Protein AF-A0A2P5K4L5-F1 (afdb_monomer)

Sequence (127 aa):
MIKRGFKGICMSKKHPDEIRKEIKEDHLPLIWLTNENIDIPNCVCTTNLLKIGMTIQSFYNKANNIILFIDDLKYLVDTKSSGIVNGFIEEIKMISIQNNNILLISCDIDLIEKKVINQKDFEIIKP

Structure (mmCIF, N/CA/C/O backbone):
data_AF-A0A2P5K4L5-F1
#
_entry.id   AF-A0A2P5K4L5-F1
#
loop_
_atom_site.group_PDB
_atom_site.id
_atom_site.type_symbol
_atom_site.label_atom_id
_atom_site.label_alt_id
_atom_site.label_comp_id
_atom_site.label_asym_id
_atom_site.label_entity_id
_atom_site.label_seq_id
_atom_site.pdbx_PDB_ins_code
_atom_site.Cartn_x
_atom_site.Cartn_y
_atom_site.Cartn_z
_atom_site.occupancy
_atom_site.B_iso_or_equiv
_atom_site.auth_seq_id
_atom_site.auth_comp_id
_atom_site.auth_asym_id
_atom_site.auth_atom_id
_atom_site.pdbx_PDB_model_num
ATOM 1 N N . MET A 1 1 ? -11.620 -11.323 11.056 1.00 41.41 1 MET A N 1
ATOM 2 C CA . MET A 1 1 ? -12.712 -10.377 11.359 1.00 41.41 1 MET A CA 1
ATOM 3 C C . MET A 1 1 ? -12.101 -9.019 11.649 1.00 41.41 1 MET A C 1
ATOM 5 O O . MET A 1 1 ? -11.421 -8.885 12.664 1.00 41.41 1 MET A O 1
ATOM 9 N N . ILE A 1 2 ? -12.329 -8.021 10.796 1.00 48.28 2 ILE A N 1
ATOM 10 C CA . ILE A 1 2 ? -12.029 -6.621 11.129 1.00 48.28 2 ILE A CA 1
ATOM 11 C C . ILE A 1 2 ? -13.070 -6.185 12.169 1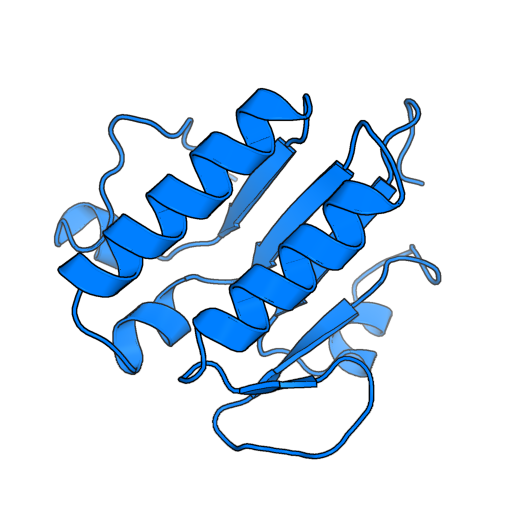.00 48.28 2 ILE A C 1
ATOM 13 O O . ILE A 1 2 ? -14.146 -5.683 11.859 1.00 48.28 2 ILE A O 1
ATOM 17 N N . LYS A 1 3 ? -12.823 -6.552 13.431 1.00 49.62 3 LYS A N 1
ATOM 18 C CA . LYS A 1 3 ? -13.715 -6.254 14.556 1.00 49.62 3 LYS A CA 1
ATOM 19 C C . LYS A 1 3 ? -13.509 -4.806 14.992 1.00 49.62 3 LYS A C 1
ATOM 21 O O . LYS A 1 3 ? -12.374 -4.362 15.111 1.00 49.62 3 LYS A O 1
ATOM 26 N N . ARG A 1 4 ? -14.635 -4.151 15.314 1.00 56.62 4 ARG A N 1
ATOM 27 C CA . ARG A 1 4 ? -14.842 -2.721 15.655 1.00 56.62 4 ARG A CA 1
ATOM 28 C C . ARG A 1 4 ? -15.206 -1.785 14.491 1.00 56.62 4 ARG A C 1
ATOM 30 O O . ARG A 1 4 ? -14.885 -0.608 14.538 1.00 56.62 4 ARG A O 1
ATOM 37 N N . GLY A 1 5 ? -15.929 -2.273 13.481 1.00 69.62 5 GLY A N 1
ATOM 38 C CA . GLY A 1 5 ? -16.577 -1.398 12.488 1.00 69.62 5 GLY A CA 1
ATOM 39 C C . GLY A 1 5 ? -15.639 -0.788 11.446 1.00 69.62 5 GLY A C 1
ATOM 40 O O . GLY A 1 5 ? -16.089 0.038 10.656 1.00 69.62 5 GLY A O 1
ATOM 41 N N . PHE A 1 6 ? -14.373 -1.214 11.423 1.00 81.31 6 PHE A N 1
ATOM 42 C CA . PHE A 1 6 ? -13.439 -0.841 10.371 1.00 81.31 6 PHE A CA 1
ATOM 43 C C . PHE A 1 6 ? -13.581 -1.762 9.152 1.00 81.31 6 PHE A C 1
ATOM 45 O O . PHE A 1 6 ? -13.900 -2.945 9.289 1.00 81.31 6 PHE A O 1
ATOM 52 N N . LYS A 1 7 ? -13.317 -1.237 7.953 1.00 87.25 7 LYS A N 1
ATOM 53 C CA . LYS A 1 7 ? -13.148 -2.031 6.724 1.00 87.25 7 LYS A CA 1
ATOM 54 C C . LYS A 1 7 ? -11.690 -1.982 6.295 1.00 87.25 7 LYS A C 1
ATOM 56 O O . LYS A 1 7 ? -11.073 -0.932 6.338 1.00 87.25 7 LYS A O 1
ATOM 61 N N . GLY A 1 8 ? -11.125 -3.106 5.891 1.00 89.38 8 GLY A N 1
ATOM 62 C CA . GLY A 1 8 ? -9.718 -3.189 5.509 1.00 89.38 8 GLY A CA 1
ATOM 63 C C . GLY A 1 8 ? -9.560 -3.145 4.005 1.00 89.38 8 GLY A C 1
ATOM 64 O O . GLY A 1 8 ? -10.469 -3.539 3.281 1.00 89.38 8 GLY A O 1
ATOM 65 N N . ILE A 1 9 ? -8.392 -2.725 3.551 1.00 91.88 9 ILE A N 1
ATOM 66 C CA . ILE A 1 9 ? -7.889 -2.941 2.201 1.00 91.88 9 ILE A CA 1
ATOM 67 C C . ILE A 1 9 ? -6.384 -3.168 2.288 1.00 91.88 9 ILE A C 1
ATOM 69 O O . ILE A 1 9 ? -5.700 -2.498 3.057 1.00 91.88 9 ILE A O 1
ATOM 73 N N . CYS A 1 10 ? -5.877 -4.112 1.502 1.00 93.44 10 CYS A N 1
ATOM 74 C CA . CYS A 1 10 ? -4.449 -4.372 1.384 1.00 93.44 10 CYS A CA 1
ATOM 75 C C . CYS A 1 10 ? -3.992 -4.108 -0.052 1.00 93.44 10 CYS A C 1
ATOM 77 O O . CYS A 1 10 ? -4.652 -4.529 -1.003 1.00 93.44 10 CYS A O 1
ATOM 79 N N . MET A 1 11 ? -2.865 -3.416 -0.201 1.00 94.06 11 MET A N 1
ATOM 80 C CA . MET A 1 11 ? -2.144 -3.275 -1.460 1.00 94.06 11 MET A CA 1
ATOM 81 C C . MET A 1 11 ? -0.772 -3.927 -1.309 1.00 94.06 11 MET A C 1
ATOM 83 O O . MET A 1 11 ? -0.027 -3.551 -0.409 1.00 94.06 11 MET A O 1
ATOM 87 N N . SER A 1 12 ? -0.441 -4.897 -2.162 1.00 92.75 12 SER A N 1
ATOM 88 C CA . SER A 1 12 ? 0.804 -5.670 -2.050 1.00 92.75 12 SER A CA 1
ATOM 89 C C . SER A 1 12 ? 1.314 -6.120 -3.412 1.00 92.75 12 SER A C 1
ATOM 91 O O . SER A 1 12 ? 0.532 -6.311 -4.344 1.00 92.75 12 SER A O 1
ATOM 93 N N . LYS A 1 13 ? 2.631 -6.329 -3.518 1.00 91.25 13 LYS A N 1
ATOM 94 C CA . LYS A 1 13 ? 3.250 -7.001 -4.668 1.00 91.25 13 LYS A CA 1
ATOM 95 C C . LYS A 1 13 ? 3.014 -8.507 -4.706 1.00 91.25 13 LYS A C 1
ATOM 97 O O . LYS A 1 13 ? 3.106 -9.097 -5.786 1.00 91.25 13 LYS A O 1
ATOM 102 N N . LYS A 1 14 ? 2.725 -9.132 -3.562 1.00 91.75 14 LYS A N 1
ATOM 103 C CA . LYS A 1 14 ? 2.358 -10.550 -3.521 1.00 91.75 14 LYS A CA 1
ATOM 104 C C . LYS A 1 14 ? 1.064 -10.763 -4.299 1.00 91.75 14 LYS A C 1
ATOM 106 O O . LYS A 1 14 ? 0.152 -9.934 -4.241 1.00 91.75 14 LYS A O 1
ATOM 111 N N . HIS A 1 15 ? 0.977 -11.878 -5.018 1.00 91.81 15 HIS A N 1
ATOM 112 C CA . HIS A 1 15 ? -0.240 -12.195 -5.757 1.00 91.81 15 HIS A CA 1
ATOM 113 C C . HIS A 1 15 ? -1.414 -12.375 -4.771 1.00 91.81 15 HIS A C 1
ATOM 115 O O . HIS A 1 15 ? -1.220 -12.982 -3.712 1.00 91.81 15 HIS A O 1
ATOM 121 N N . PRO A 1 16 ? -2.638 -11.904 -5.082 1.00 92.19 16 PRO A N 1
ATOM 122 C CA . PRO A 1 16 ? -3.778 -12.014 -4.171 1.00 92.19 16 PRO A CA 1
ATOM 123 C C . PRO A 1 16 ? -4.030 -13.438 -3.656 1.00 92.19 16 PRO A C 1
ATOM 125 O O . PRO A 1 16 ? -4.324 -13.615 -2.476 1.00 92.19 16 PRO A O 1
ATOM 128 N N . ASP A 1 17 ? -3.844 -14.453 -4.504 1.00 91.38 17 ASP A N 1
ATOM 129 C CA . ASP A 1 17 ? -4.010 -15.862 -4.118 1.00 91.38 17 ASP A CA 1
ATOM 130 C C . ASP A 1 17 ? -2.980 -16.335 -3.086 1.00 91.38 17 ASP A C 1
ATOM 132 O O . ASP A 1 17 ? -3.268 -17.228 -2.293 1.00 91.38 17 ASP A O 1
ATOM 136 N N . GLU A 1 18 ? -1.774 -1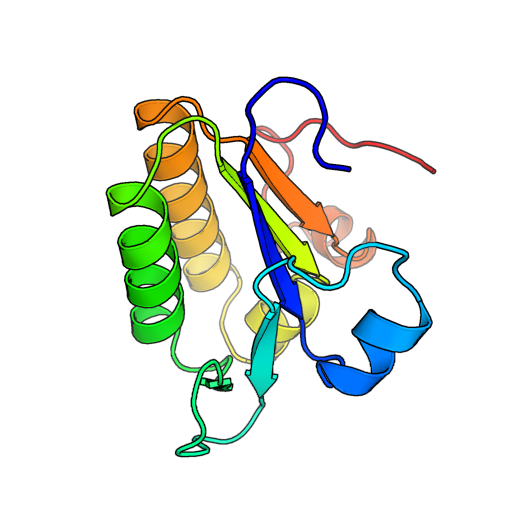5.764 -3.083 1.00 92.31 18 GLU A N 1
ATOM 137 C CA . GLU A 1 18 ? -0.754 -16.075 -2.078 1.00 92.31 18 GLU A CA 1
ATOM 138 C C . GLU A 1 18 ? -1.149 -15.475 -0.732 1.00 92.31 18 GLU A C 1
ATOM 140 O O . GLU A 1 18 ? -1.188 -16.182 0.272 1.00 92.31 18 GLU A O 1
ATOM 145 N N . ILE A 1 19 ? -1.560 -14.205 -0.729 1.00 91.62 19 ILE A N 1
ATOM 146 C CA . ILE A 1 19 ? -2.027 -13.513 0.478 1.00 91.62 19 ILE A CA 1
ATOM 147 C C . ILE A 1 19 ? -3.245 -14.232 1.068 1.00 91.62 19 ILE A C 1
ATOM 149 O O . ILE A 1 19 ? -3.318 -14.432 2.278 1.00 91.62 19 ILE A O 1
ATOM 153 N N . ARG A 1 20 ? -4.188 -14.677 0.228 1.00 90.50 20 ARG A N 1
ATOM 154 C CA . ARG A 1 20 ? -5.380 -15.432 0.655 1.00 90.50 20 ARG A CA 1
ATOM 155 C C . ARG A 1 20 ? -5.052 -16.737 1.374 1.00 90.50 20 ARG A C 1
ATOM 157 O O . ARG A 1 20 ? -5.812 -17.132 2.247 1.00 90.50 20 ARG A O 1
ATOM 164 N N . LYS A 1 21 ? -3.931 -17.389 1.054 1.00 90.38 21 LYS A N 1
ATOM 165 C CA . LYS A 1 21 ? -3.479 -18.587 1.783 1.00 90.38 21 LYS A CA 1
ATOM 166 C C . LYS A 1 21 ? -2.956 -18.247 3.181 1.00 90.38 21 LYS A C 1
ATOM 168 O O . LYS A 1 21 ? -3.012 -19.092 4.069 1.00 90.38 21 LYS A O 1
ATOM 173 N N . GLU A 1 22 ? -2.439 -17.034 3.367 1.00 87.19 22 GLU A N 1
ATOM 174 C CA . GLU A 1 22 ? -1.842 -16.562 4.622 1.00 87.19 22 GLU A CA 1
ATOM 175 C C . GLU A 1 22 ? -2.887 -15.952 5.578 1.00 87.19 22 GLU A C 1
ATOM 177 O O . GLU A 1 22 ? -2.719 -16.003 6.799 1.00 87.19 22 GLU A O 1
ATOM 182 N N . ILE A 1 23 ? -3.985 -15.393 5.054 1.00 84.94 23 ILE A N 1
ATOM 183 C CA . ILE A 1 23 ? -5.000 -14.691 5.855 1.00 84.94 23 ILE A CA 1
ATOM 184 C C . ILE A 1 23 ? -6.283 -15.508 6.040 1.00 84.94 23 ILE A C 1
ATOM 186 O O . ILE A 1 23 ? -6.785 -16.140 5.124 1.00 84.94 23 ILE A O 1
ATOM 190 N N . LYS A 1 24 ? -6.891 -15.418 7.229 1.00 76.88 24 LYS A N 1
ATOM 191 C CA . LYS A 1 24 ? -8.192 -16.049 7.545 1.00 76.88 24 LYS A CA 1
ATOM 192 C C . LYS A 1 24 ? -9.407 -15.188 7.156 1.00 76.88 24 LYS A C 1
ATOM 194 O O . LYS A 1 24 ? -10.480 -15.350 7.732 1.00 76.88 24 LYS A O 1
ATOM 199 N N . GLU A 1 25 ? -9.222 -14.193 6.290 1.00 77.12 25 GLU A N 1
ATOM 200 C CA . GLU A 1 25 ? -10.247 -13.204 5.930 1.00 77.12 25 GLU A CA 1
ATOM 201 C C . GLU A 1 25 ? -10.460 -13.189 4.412 1.00 77.12 25 GLU A C 1
ATOM 203 O O . GLU A 1 25 ? -9.750 -12.508 3.664 1.00 77.12 25 GLU A O 1
ATOM 208 N N . ASP A 1 26 ? -11.477 -13.923 3.967 1.00 74.81 26 ASP A N 1
ATOM 209 C CA . ASP A 1 26 ? -11.765 -14.141 2.544 1.00 74.81 26 ASP A CA 1
ATOM 210 C C . ASP A 1 26 ? -12.270 -12.879 1.829 1.00 74.81 26 ASP A C 1
ATOM 212 O O . ASP A 1 26 ? -12.140 -12.742 0.612 1.00 74.81 26 ASP A O 1
ATOM 216 N N . HIS A 1 27 ? -12.820 -11.921 2.581 1.00 82.00 27 HIS A N 1
ATOM 217 C CA . HIS A 1 27 ? -13.480 -10.738 2.029 1.00 82.00 27 HIS A CA 1
ATOM 218 C C . HIS A 1 27 ? -12.623 -9.473 2.028 1.00 82.00 27 HIS A C 1
ATOM 220 O O . HIS A 1 27 ? -13.103 -8.431 1.585 1.00 82.00 27 HIS A O 1
ATOM 226 N N . LEU A 1 28 ? -11.372 -9.528 2.498 1.00 88.19 28 LEU A N 1
ATOM 227 C CA . LEU A 1 28 ? -10.478 -8.368 2.481 1.00 88.19 28 LEU A CA 1
ATOM 228 C C . LEU A 1 28 ? -10.184 -7.966 1.023 1.00 88.19 28 LEU A C 1
ATOM 230 O O . LEU A 1 28 ? -9.560 -8.759 0.322 1.00 88.19 28 LEU A O 1
ATOM 234 N N . PRO A 1 29 ? -10.574 -6.780 0.530 1.00 90.75 29 PRO A N 1
ATOM 235 C CA . PRO A 1 29 ? -10.156 -6.302 -0.784 1.00 90.75 29 PRO A CA 1
ATOM 236 C C . PRO A 1 29 ? -8.627 -6.290 -0.897 1.00 90.75 29 PRO A C 1
ATOM 238 O O . PRO A 1 29 ? -7.942 -5.718 -0.047 1.00 90.75 29 PRO A O 1
ATOM 241 N N . LEU A 1 30 ? -8.112 -6.937 -1.943 1.00 93.56 30 LEU A N 1
ATOM 242 C CA . LEU A 1 30 ? -6.688 -7.007 -2.260 1.00 93.56 30 LEU A CA 1
ATOM 243 C C . LEU A 1 30 ? -6.453 -6.275 -3.577 1.00 93.56 30 LEU A C 1
ATOM 245 O O . LEU A 1 30 ? -7.101 -6.593 -4.574 1.00 93.56 30 LEU A O 1
ATOM 249 N N . ILE A 1 31 ? -5.539 -5.311 -3.571 1.00 94.06 31 ILE A N 1
ATOM 250 C CA . ILE A 1 31 ? -5.026 -4.668 -4.777 1.00 94.06 31 ILE A CA 1
ATOM 251 C C . ILE A 1 31 ? -3.642 -5.231 -5.050 1.00 94.06 31 ILE A C 1
ATOM 253 O O . ILE A 1 31 ? -2.734 -5.105 -4.226 1.00 94.06 31 ILE A O 1
ATOM 257 N N . TRP A 1 32 ? -3.488 -5.845 -6.215 1.00 94.31 32 TRP A N 1
ATOM 258 C C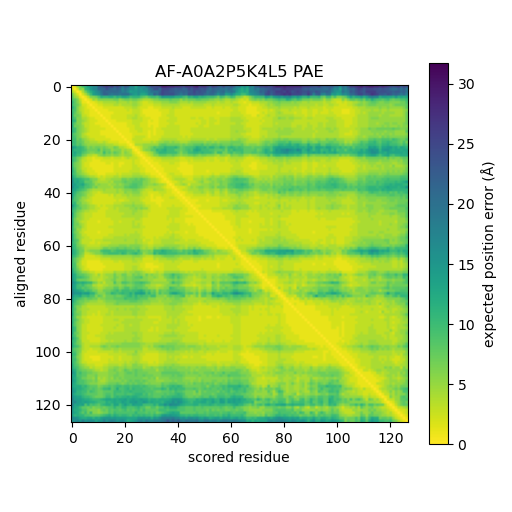A . TRP A 1 32 ? -2.209 -6.369 -6.646 1.00 94.31 32 TRP A CA 1
ATOM 259 C C . TRP A 1 32 ? -1.376 -5.262 -7.280 1.00 94.31 32 TRP A C 1
ATOM 261 O O . TRP A 1 32 ? -1.798 -4.595 -8.227 1.00 94.31 32 TRP A O 1
ATOM 271 N N . LEU A 1 33 ? -0.188 -5.054 -6.733 1.00 92.00 33 LEU A N 1
ATOM 272 C CA . LEU A 1 33 ? 0.767 -4.080 -7.216 1.00 92.00 33 LEU A CA 1
ATOM 273 C C . LEU A 1 33 ? 1.790 -4.764 -8.107 1.00 92.00 33 LEU A C 1
ATOM 275 O O . LEU A 1 33 ? 2.462 -5.709 -7.703 1.00 92.00 33 LEU A O 1
ATOM 279 N N . THR A 1 34 ? 1.926 -4.280 -9.331 1.00 90.81 34 THR A N 1
ATOM 280 C CA . THR A 1 34 ? 2.718 -4.953 -10.362 1.00 90.81 34 THR A CA 1
ATOM 281 C C . THR A 1 34 ? 3.745 -4.006 -10.965 1.00 90.81 34 THR A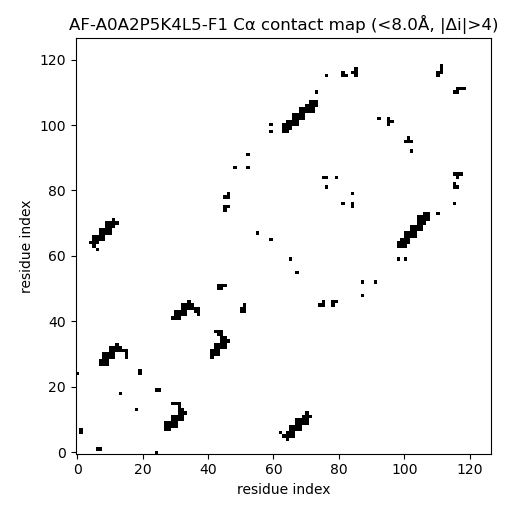 C 1
ATOM 283 O O . THR A 1 34 ? 3.601 -2.787 -10.927 1.00 90.81 34 THR A O 1
ATOM 286 N N . ASN A 1 35 ? 4.822 -4.553 -11.522 1.00 87.81 35 ASN A N 1
ATOM 287 C CA . ASN A 1 35 ? 5.821 -3.731 -12.214 1.00 87.81 35 ASN A CA 1
ATOM 288 C C . ASN A 1 35 ? 5.360 -3.319 -13.620 1.00 87.81 35 ASN A C 1
ATOM 290 O O . ASN A 1 35 ? 5.902 -2.381 -14.196 1.00 87.81 35 ASN A O 1
ATOM 294 N N . GLU A 1 36 ? 4.350 -3.999 -14.156 1.00 86.69 36 GLU A N 1
ATOM 295 C CA . GLU A 1 36 ? 3.856 -3.826 -15.517 1.00 86.69 36 GLU A CA 1
ATOM 296 C C . GLU A 1 36 ? 2.423 -3.305 -15.507 1.00 86.69 36 GLU A C 1
ATOM 298 O O . GLU A 1 36 ? 1.660 -3.527 -14.568 1.00 86.69 36 GLU A O 1
ATOM 303 N N . ASN A 1 37 ? 2.034 -2.595 -16.562 1.00 84.94 37 ASN A N 1
ATOM 304 C CA . ASN A 1 37 ? 0.658 -2.143 -16.691 1.00 84.94 37 ASN A CA 1
ATOM 305 C C . ASN A 1 37 ? -0.196 -3.289 -17.23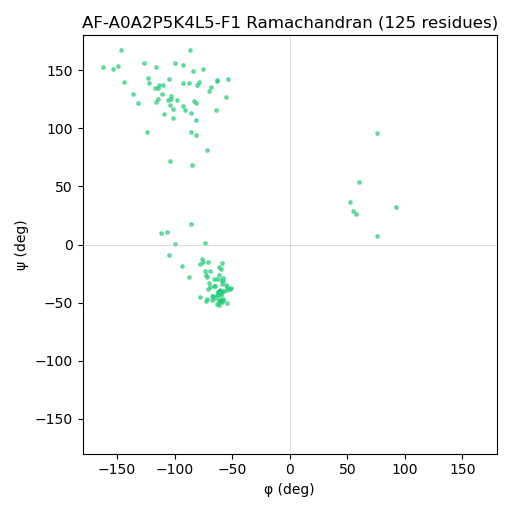8 1.00 84.94 37 ASN A C 1
ATOM 307 O O . ASN A 1 37 ? -0.255 -3.510 -18.444 1.00 84.94 37 ASN A O 1
ATOM 311 N N . ILE A 1 38 ? -0.813 -4.030 -16.325 1.00 88.38 38 ILE A N 1
ATOM 312 C CA . ILE A 1 38 ? -1.645 -5.188 -16.638 1.00 88.38 38 ILE A CA 1
ATOM 313 C C . ILE A 1 38 ? -3.115 -4.785 -16.498 1.00 88.38 38 ILE A C 1
ATOM 315 O O . ILE A 1 38 ? -3.521 -4.253 -15.460 1.00 88.38 38 ILE A O 1
ATOM 319 N N . ASP A 1 39 ? -3.912 -5.053 -17.532 1.00 85.75 39 ASP A N 1
ATOM 320 C CA . ASP A 1 39 ? -5.347 -4.755 -17.554 1.00 85.75 39 ASP A CA 1
ATOM 321 C C . ASP A 1 39 ? -6.159 -5.886 -16.907 1.00 85.75 39 ASP A C 1
ATOM 323 O O . ASP A 1 39 ? -6.851 -6.665 -17.560 1.00 85.75 39 ASP A O 1
ATOM 327 N N . ILE A 1 40 ? -5.994 -6.024 -15.592 1.00 87.94 40 ILE A N 1
ATOM 328 C CA . ILE A 1 40 ? -6.732 -6.971 -14.754 1.00 87.94 40 ILE A CA 1
ATOM 329 C C . ILE A 1 40 ? -7.433 -6.177 -13.640 1.00 87.94 40 ILE A C 1
ATOM 331 O O . ILE A 1 40 ? -6.868 -5.205 -13.121 1.00 87.94 40 ILE A O 1
ATOM 335 N N . PRO A 1 41 ? -8.658 -6.561 -13.234 1.00 85.94 41 PRO A N 1
ATOM 336 C CA . PRO A 1 41 ? -9.332 -5.938 -12.103 1.00 85.94 41 PRO A CA 1
ATOM 337 C C . PRO A 1 41 ? -8.472 -5.952 -10.837 1.00 85.94 41 PRO A C 1
ATOM 339 O O . PRO A 1 41 ? -7.791 -6.931 -10.549 1.00 85.94 41 PRO A O 1
ATOM 342 N N . ASN A 1 42 ? -8.541 -4.876 -10.048 1.00 88.88 42 ASN A N 1
ATOM 343 C CA . ASN A 1 42 ? -7.794 -4.741 -8.793 1.00 88.88 42 ASN A CA 1
ATOM 344 C C . ASN A 1 42 ? -6.265 -4.865 -8.952 1.00 88.88 42 ASN A C 1
ATOM 346 O O . ASN A 1 42 ? -5.577 -5.221 -8.001 1.00 88.88 42 ASN A O 1
ATOM 350 N N . CYS A 1 43 ? -5.730 -4.542 -10.132 1.00 93.69 43 CYS A N 1
ATOM 351 C CA . CYS A 1 43 ? -4.298 -4.482 -10.404 1.00 93.69 43 CYS A CA 1
ATOM 352 C C . CYS A 1 43 ? -3.857 -3.044 -10.720 1.00 93.69 43 CYS A C 1
ATOM 354 O O . CYS A 1 43 ? -4.494 -2.320 -11.500 1.00 93.69 43 CYS A O 1
ATOM 356 N N . VAL A 1 44 ? -2.750 -2.612 -10.114 1.00 92.69 44 VAL A N 1
ATOM 357 C CA . VAL A 1 44 ? -2.174 -1.282 -10.329 1.00 92.69 44 VAL A CA 1
ATOM 358 C C . VAL A 1 44 ? -0.662 -1.378 -10.484 1.00 92.69 44 VAL A C 1
ATOM 360 O O . VAL A 1 44 ? 0.032 -1.948 -9.650 1.00 92.69 44 VAL A O 1
ATOM 363 N N . CYS A 1 45 ? -0.137 -0.760 -11.542 1.00 90.56 45 CYS A N 1
ATOM 364 C CA . CYS A 1 45 ? 1.302 -0.676 -11.740 1.00 90.56 45 CYS A CA 1
ATOM 365 C C . CYS A 1 45 ? 1.938 0.262 -10.701 1.00 90.56 45 CYS A C 1
ATOM 367 O O . CYS A 1 45 ? 1.488 1.397 -10.525 1.00 90.56 45 CYS A O 1
ATOM 369 N N . THR A 1 46 ? 3.024 -0.172 -10.066 1.00 88.00 46 THR A N 1
ATOM 370 C CA . THR A 1 46 ? 3.737 0.568 -9.012 1.00 88.00 46 THR A CA 1
ATOM 371 C C . THR A 1 46 ? 4.309 1.898 -9.483 1.00 88.00 46 THR A C 1
ATOM 373 O O . THR A 1 46 ? 4.450 2.833 -8.700 1.00 88.00 46 THR A O 1
ATOM 376 N N . THR A 1 47 ? 4.598 2.013 -10.779 1.00 88.06 47 THR A N 1
ATOM 377 C CA . THR A 1 47 ? 5.113 3.248 -11.377 1.00 88.06 47 THR A CA 1
ATOM 378 C C . THR A 1 47 ? 4.030 4.318 -11.561 1.00 88.06 47 THR A C 1
ATOM 380 O O . THR A 1 47 ? 4.363 5.482 -11.816 1.00 88.06 47 THR A O 1
ATOM 383 N N . ASN A 1 48 ? 2.750 3.952 -11.417 1.00 89.75 48 ASN A N 1
ATOM 384 C CA . ASN A 1 48 ? 1.595 4.820 -11.613 1.00 89.75 48 ASN A CA 1
ATOM 385 C C . ASN A 1 48 ? 0.985 5.248 -10.268 1.00 89.75 48 ASN A C 1
ATOM 387 O O . ASN A 1 48 ? -0.111 4.825 -9.896 1.00 89.75 48 ASN A O 1
ATOM 391 N N . LEU A 1 49 ? 1.697 6.124 -9.551 1.00 90.00 49 LEU A N 1
ATOM 392 C CA . LEU A 1 49 ? 1.256 6.675 -8.261 1.00 90.00 49 LEU A CA 1
ATOM 393 C C . LEU A 1 49 ? -0.123 7.336 -8.338 1.00 90.00 49 LEU A C 1
ATOM 395 O O . LEU A 1 49 ? -0.913 7.202 -7.409 1.00 90.00 49 LEU A O 1
ATOM 399 N N . LEU A 1 50 ? -0.445 7.983 -9.463 1.00 90.25 50 LEU A N 1
ATOM 400 C CA . LEU A 1 50 ? -1.757 8.590 -9.676 1.00 90.25 50 LEU A CA 1
ATOM 401 C C . LEU A 1 50 ? -2.873 7.540 -9.604 1.00 90.25 50 LEU A C 1
ATOM 403 O O . LEU A 1 50 ? -3.846 7.724 -8.879 1.00 90.25 50 LEU A O 1
ATOM 407 N N . LYS A 1 51 ? -2.718 6.408 -10.305 1.00 91.25 51 LYS A N 1
ATOM 408 C CA . LYS A 1 51 ? -3.695 5.309 -10.269 1.00 91.25 51 LYS A CA 1
ATOM 409 C C . LYS A 1 51 ? -3.775 4.675 -8.879 1.00 91.25 51 LYS A C 1
ATOM 411 O O . LYS A 1 51 ? -4.874 4.322 -8.455 1.00 91.25 51 LYS A O 1
ATOM 416 N N . ILE A 1 52 ? -2.659 4.567 -8.150 1.00 92.00 52 ILE A N 1
ATOM 417 C CA . ILE A 1 52 ? -2.665 4.090 -6.754 1.00 92.00 52 ILE A CA 1
ATOM 418 C C . ILE A 1 52 ? -3.473 5.055 -5.875 1.00 92.00 52 ILE A C 1
ATOM 420 O O . ILE A 1 52 ? -4.404 4.621 -5.199 1.00 92.00 52 ILE A O 1
ATOM 424 N N . GLY A 1 53 ? -3.188 6.358 -5.940 1.00 91.75 53 GLY A N 1
ATOM 425 C CA . GLY A 1 53 ? -3.907 7.391 -5.190 1.00 91.75 53 GLY A CA 1
ATOM 426 C C . GLY A 1 53 ? -5.406 7.414 -5.500 1.00 91.75 53 GLY A C 1
ATOM 427 O O . GLY A 1 53 ? -6.225 7.351 -4.585 1.00 91.75 53 GLY A O 1
ATOM 428 N N . MET A 1 54 ? -5.781 7.386 -6.783 1.00 91.62 54 MET A N 1
ATOM 429 C CA . MET A 1 54 ? -7.184 7.288 -7.214 1.00 91.62 54 MET A CA 1
ATOM 430 C C . MET A 1 54 ? -7.863 6.022 -6.686 1.00 91.62 54 MET A C 1
ATOM 432 O O . MET A 1 54 ? -9.019 6.063 -6.260 1.00 91.62 54 MET A O 1
ATOM 436 N N . THR A 1 55 ? -7.146 4.895 -6.684 1.00 91.88 55 THR A N 1
ATOM 437 C CA . THR A 1 55 ? -7.655 3.633 -6.139 1.00 91.88 55 THR A CA 1
ATOM 438 C C . THR A 1 55 ? -7.946 3.799 -4.651 1.00 91.88 55 THR A C 1
ATOM 440 O O . THR A 1 55 ? -9.083 3.565 -4.246 1.00 91.88 55 THR A O 1
ATOM 443 N N . ILE A 1 56 ? -6.986 4.290 -3.858 1.00 92.06 56 ILE A N 1
ATOM 444 C CA . ILE A 1 56 ? -7.154 4.567 -2.420 1.00 92.06 56 ILE A CA 1
ATOM 445 C C . ILE A 1 56 ? -8.355 5.485 -2.173 1.00 92.06 56 ILE A C 1
ATOM 447 O O . ILE A 1 56 ? -9.241 5.147 -1.387 1.00 92.06 56 ILE A O 1
ATOM 451 N N . GLN A 1 57 ? -8.432 6.607 -2.889 1.00 90.62 57 GLN A N 1
ATOM 452 C CA . GLN A 1 57 ? -9.517 7.574 -2.740 1.00 90.62 57 GLN A CA 1
ATOM 453 C C . GLN A 1 57 ? -10.883 6.950 -3.056 1.00 90.62 57 GLN A C 1
ATOM 455 O O . GLN A 1 57 ? -11.858 7.184 -2.344 1.00 90.62 57 GLN A O 1
ATOM 460 N N . SER A 1 58 ? -10.959 6.087 -4.075 1.00 89.94 58 SER A N 1
ATOM 461 C CA . SER A 1 58 ? -12.193 5.372 -4.411 1.00 89.94 58 SER A CA 1
ATOM 462 C C . SER A 1 58 ? -12.666 4.435 -3.295 1.00 89.94 58 SER A C 1
ATOM 464 O O . SER A 1 58 ? -13.868 4.208 -3.163 1.00 89.94 58 SER A O 1
ATOM 466 N N . PHE A 1 59 ? -11.747 3.890 -2.489 1.00 88.06 59 PHE A N 1
ATOM 467 C CA . PHE A 1 59 ? -12.093 3.095 -1.312 1.00 88.06 59 PHE A CA 1
ATOM 468 C C . PHE A 1 59 ? -12.516 3.987 -0.154 1.00 88.06 59 PHE A C 1
ATOM 470 O O . PHE A 1 59 ? -13.558 3.727 0.446 1.00 88.06 59 PHE A O 1
ATOM 477 N N . TYR A 1 60 ? -11.770 5.061 0.105 1.00 88.44 60 TYR A N 1
ATOM 478 C CA . TYR A 1 60 ? -12.085 6.027 1.156 1.00 88.44 60 TYR A CA 1
ATOM 479 C C . TYR A 1 60 ? -13.456 6.687 0.977 1.00 88.44 60 TYR A C 1
ATOM 481 O O . TYR A 1 60 ? -14.175 6.868 1.950 1.00 88.44 60 TYR A O 1
ATOM 489 N N . ASN A 1 61 ? -13.896 6.917 -0.260 1.00 87.75 61 ASN A N 1
ATOM 490 C CA . ASN A 1 61 ? -15.228 7.465 -0.533 1.00 87.75 61 ASN A CA 1
ATOM 491 C C . ASN A 1 61 ? -16.387 6.483 -0.259 1.00 87.75 61 ASN A C 1
ATOM 493 O O . ASN A 1 61 ? -17.545 6.897 -0.234 1.00 87.75 61 ASN A O 1
ATOM 497 N N . LYS A 1 62 ? -16.120 5.179 -0.099 1.00 84.88 62 LYS A N 1
ATOM 498 C CA . LYS A 1 62 ? -17.166 4.147 0.062 1.00 84.88 62 LYS A CA 1
ATOM 499 C C . LYS A 1 62 ? -17.501 3.839 1.519 1.00 84.88 62 LYS A C 1
ATOM 501 O O . LYS A 1 62 ? -18.527 3.207 1.778 1.00 84.88 62 LYS A O 1
ATOM 506 N N . ALA A 1 63 ? -16.630 4.192 2.460 1.00 77.12 63 ALA A N 1
ATOM 507 C CA . ALA A 1 63 ? -16.846 3.959 3.881 1.00 77.12 63 ALA A CA 1
ATOM 508 C C . ALA A 1 63 ? -15.916 4.827 4.734 1.00 77.12 63 ALA A C 1
ATOM 510 O O . ALA A 1 63 ? -14.794 5.116 4.339 1.00 77.12 63 ALA A O 1
ATOM 511 N N . ASN A 1 64 ? -16.364 5.139 5.945 1.00 78.50 64 ASN A N 1
ATOM 512 C CA . ASN A 1 64 ? -15.497 5.665 6.997 1.00 78.50 64 ASN A CA 1
ATOM 513 C C . ASN A 1 64 ? -14.857 4.505 7.768 1.00 78.50 64 ASN A C 1
ATOM 515 O O . ASN A 1 64 ? -15.325 3.364 7.673 1.00 78.50 64 ASN A O 1
ATOM 519 N N . ASN A 1 65 ? -13.842 4.806 8.581 1.00 87.44 65 ASN A N 1
ATOM 520 C CA . ASN A 1 65 ? -13.121 3.822 9.389 1.00 87.44 65 ASN A CA 1
ATOM 521 C C . ASN A 1 65 ? -12.471 2.745 8.504 1.00 87.44 65 ASN A C 1
ATOM 523 O O . ASN A 1 65 ? -12.701 1.546 8.662 1.00 87.44 65 ASN A O 1
ATOM 527 N N . ILE A 1 66 ? -11.680 3.154 7.518 1.00 90.44 66 ILE A N 1
ATOM 528 C CA . ILE A 1 66 ? -10.925 2.222 6.681 1.00 90.44 66 ILE A CA 1
ATOM 529 C C . ILE A 1 66 ? -9.527 2.018 7.251 1.00 90.44 66 ILE A C 1
ATOM 531 O O . ILE A 1 66 ? -8.886 2.964 7.691 1.00 90.44 66 ILE A O 1
ATOM 535 N N . ILE A 1 67 ? -9.052 0.776 7.228 1.00 92.00 67 ILE A N 1
ATOM 536 C CA . ILE A 1 67 ? -7.651 0.427 7.448 1.00 92.00 67 ILE A CA 1
ATOM 537 C C . ILE A 1 67 ? -7.039 0.161 6.076 1.00 92.00 67 ILE A C 1
ATOM 539 O O . ILE A 1 67 ? -7.365 -0.844 5.442 1.00 92.00 67 ILE A O 1
ATOM 543 N N . LEU A 1 68 ? -6.175 1.058 5.615 1.00 93.25 68 LEU A N 1
ATOM 544 C CA . LEU A 1 68 ? -5.361 0.847 4.425 1.00 93.25 68 LEU A CA 1
ATOM 545 C C . LEU A 1 68 ? -4.022 0.259 4.846 1.00 93.25 68 LEU A C 1
ATOM 547 O O . LEU A 1 68 ? -3.274 0.901 5.574 1.00 93.25 68 LEU A O 1
ATOM 551 N N . PHE A 1 69 ? -3.718 -0.940 4.362 1.00 93.25 69 PHE A N 1
ATOM 552 C CA . PHE A 1 69 ? -2.408 -1.553 4.500 1.00 93.25 69 PHE A CA 1
ATOM 553 C C . PHE A 1 69 ? -1.657 -1.509 3.168 1.00 93.25 69 PHE A C 1
ATOM 555 O O . PHE A 1 69 ? -2.165 -1.989 2.153 1.00 93.25 69 PHE A O 1
ATOM 562 N N . ILE A 1 70 ? -0.456 -0.935 3.182 1.00 91.88 70 ILE A N 1
ATOM 563 C CA . ILE A 1 70 ? 0.486 -0.957 2.063 1.00 91.88 70 ILE A CA 1
ATOM 564 C C . ILE A 1 70 ? 1.652 -1.863 2.454 1.00 91.88 70 ILE A C 1
ATOM 566 O O . ILE A 1 70 ? 2.420 -1.556 3.369 1.00 91.88 70 ILE A O 1
ATOM 570 N N . ASP A 1 71 ? 1.749 -2.994 1.772 1.00 88.12 71 ASP A N 1
ATOM 571 C CA . ASP A 1 71 ? 2.729 -4.033 2.047 1.00 88.12 71 ASP A CA 1
ATOM 572 C C . ASP A 1 71 ? 4.047 -3.742 1.320 1.00 88.12 71 ASP A C 1
ATOM 574 O O . ASP A 1 71 ? 4.186 -4.061 0.142 1.00 88.12 71 ASP A O 1
ATOM 578 N N . ASP A 1 72 ? 4.984 -3.141 2.059 1.00 82.88 72 ASP A N 1
ATOM 579 C CA . ASP A 1 72 ? 6.375 -2.828 1.702 1.00 82.88 72 ASP A CA 1
ATOM 580 C C . ASP A 1 72 ? 6.578 -1.631 0.758 1.00 82.88 72 ASP A C 1
ATOM 582 O O . ASP A 1 72 ? 6.616 -1.765 -0.455 1.00 82.88 72 ASP A O 1
ATOM 586 N N . LEU A 1 73 ? 6.855 -0.439 1.290 1.00 82.38 73 LEU A N 1
ATOM 587 C CA . LEU A 1 73 ? 7.151 0.751 0.469 1.00 82.38 73 LEU A CA 1
ATOM 588 C C . LEU A 1 73 ? 8.343 0.635 -0.482 1.00 82.38 73 LEU A C 1
ATOM 590 O O . LEU A 1 73 ? 8.468 1.472 -1.385 1.00 82.38 73 LEU A O 1
ATOM 594 N N . LYS A 1 74 ? 9.222 -0.354 -0.300 1.00 82.31 74 LYS A N 1
ATOM 595 C CA . LYS A 1 74 ? 10.445 -0.505 -1.089 1.00 82.31 74 LYS A CA 1
ATOM 596 C C . LYS A 1 74 ? 10.188 -0.447 -2.586 1.00 82.31 74 LYS A C 1
ATOM 598 O O . LYS A 1 74 ? 10.933 0.205 -3.305 1.00 82.31 74 LYS A O 1
ATOM 603 N N . TYR A 1 75 ? 9.080 -1.004 -3.068 1.00 77.25 75 TYR A N 1
ATOM 604 C CA . TYR A 1 75 ? 8.801 -0.980 -4.501 1.00 77.25 75 TYR A CA 1
ATOM 605 C C . TYR A 1 75 ? 8.387 0.388 -5.060 1.00 77.25 75 TYR A C 1
ATOM 607 O O . TYR A 1 75 ? 8.568 0.633 -6.257 1.00 77.25 75 TYR A O 1
ATOM 615 N N . LEU A 1 76 ? 7.798 1.270 -4.244 1.00 80.25 76 LEU A N 1
ATOM 616 C CA . LEU A 1 76 ? 7.518 2.641 -4.676 1.00 80.25 76 LEU A CA 1
ATOM 617 C C . LEU A 1 76 ? 8.830 3.414 -4.797 1.00 80.25 76 LEU A C 1
ATOM 619 O O . LEU A 1 76 ? 9.008 4.171 -5.748 1.00 80.25 76 LEU A O 1
ATOM 623 N N . VAL A 1 77 ? 9.762 3.161 -3.876 1.00 80.94 77 VAL A N 1
ATOM 624 C CA . VAL A 1 77 ? 11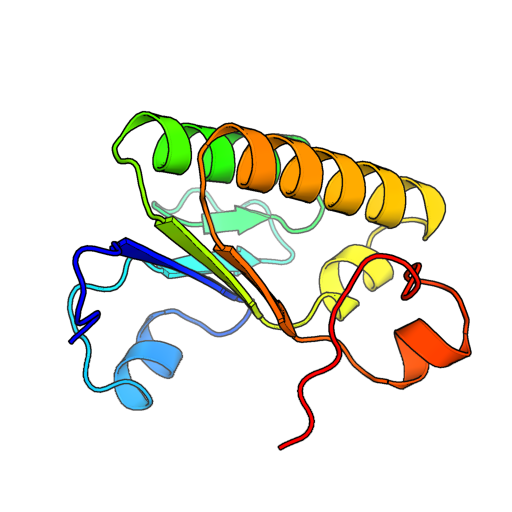.113 3.731 -3.884 1.00 80.94 77 VAL A CA 1
ATOM 625 C C . VAL A 1 77 ? 11.935 3.204 -5.055 1.00 80.94 77 VAL A C 1
ATOM 627 O O . VAL A 1 77 ? 12.509 3.997 -5.785 1.00 80.94 77 VAL A O 1
ATOM 630 N N . ASP A 1 78 ? 11.959 1.896 -5.304 1.00 79.25 78 ASP A N 1
ATOM 631 C CA . ASP A 1 78 ? 12.779 1.307 -6.374 1.00 79.25 78 ASP A CA 1
ATOM 632 C C . ASP A 1 78 ? 12.420 1.846 -7.769 1.00 79.25 78 ASP A C 1
ATOM 634 O O . ASP A 1 78 ? 13.219 1.783 -8.701 1.00 79.25 78 ASP A O 1
ATOM 638 N N . THR A 1 79 ? 11.210 2.389 -7.928 1.00 73.38 79 THR A N 1
ATOM 639 C CA . THR A 1 79 ? 10.713 2.907 -9.206 1.00 73.38 79 THR A CA 1
ATOM 640 C C . THR A 1 79 ? 10.701 4.433 -9.312 1.00 73.38 79 THR A C 1
ATOM 642 O O . THR A 1 79 ? 10.430 4.954 -10.399 1.00 73.38 79 THR A O 1
ATOM 645 N N . LYS A 1 80 ? 10.953 5.174 -8.221 1.00 81.00 80 LYS A N 1
ATOM 646 C CA . LYS A 1 80 ? 10.794 6.640 -8.146 1.00 81.00 80 LYS A CA 1
ATOM 647 C C . LYS A 1 80 ? 11.837 7.282 -7.229 1.00 81.00 80 LYS A C 1
ATOM 649 O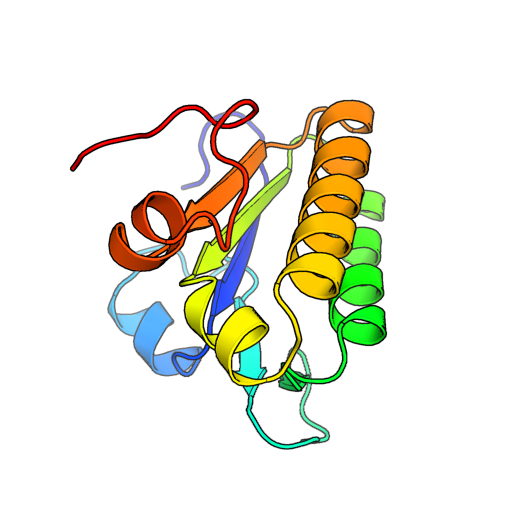 O . LYS A 1 80 ? 12.517 6.628 -6.457 1.00 81.00 80 LYS A O 1
ATOM 654 N N . SER A 1 81 ? 11.962 8.606 -7.278 1.00 84.94 81 SER A N 1
ATOM 655 C CA . SER A 1 81 ? 12.812 9.313 -6.316 1.00 84.94 81 SER A CA 1
ATOM 656 C C . SER A 1 81 ? 12.151 9.396 -4.935 1.00 84.94 81 SER A C 1
ATOM 658 O O . SER A 1 81 ? 10.925 9.473 -4.816 1.00 84.94 81 SER A O 1
ATOM 660 N N . SER A 1 82 ? 12.971 9.455 -3.883 1.00 84.94 82 SER A N 1
ATOM 661 C CA . SER A 1 82 ? 12.518 9.571 -2.488 1.00 84.94 82 SER A CA 1
ATOM 662 C C . SER A 1 82 ? 11.577 10.757 -2.252 1.00 84.94 82 SER A C 1
ATOM 664 O O . SER A 1 82 ? 10.590 10.629 -1.536 1.00 84.94 82 SER A O 1
ATOM 666 N N . GLY A 1 83 ? 11.835 11.907 -2.883 1.00 87.06 83 GLY A N 1
ATOM 667 C CA . GLY A 1 83 ? 10.983 13.095 -2.762 1.00 87.06 83 GLY A CA 1
ATOM 668 C C . GLY A 1 83 ? 9.561 12.873 -3.286 1.00 87.06 83 GLY A C 1
ATOM 669 O O . GLY A 1 83 ? 8.601 13.285 -2.640 1.00 87.06 83 GLY A O 1
ATOM 670 N N . ILE A 1 84 ? 9.420 12.169 -4.415 1.00 88.88 84 ILE A N 1
ATOM 671 C CA . ILE A 1 84 ? 8.111 11.841 -4.997 1.00 88.88 84 ILE A CA 1
ATOM 672 C C . ILE A 1 84 ? 7.357 10.870 -4.083 1.00 88.88 84 ILE A C 1
ATOM 674 O O . ILE A 1 84 ? 6.175 11.069 -3.815 1.00 88.88 84 ILE A O 1
ATOM 678 N N . VAL A 1 85 ? 8.045 9.841 -3.578 1.00 88.00 85 VAL A N 1
ATOM 679 C CA . VAL A 1 85 ? 7.447 8.847 -2.676 1.00 88.00 85 VAL A CA 1
ATOM 680 C C . VAL A 1 85 ? 6.996 9.491 -1.364 1.00 88.00 85 VAL A C 1
ATOM 682 O O . VAL A 1 85 ? 5.877 9.241 -0.929 1.00 88.00 85 VAL A O 1
ATOM 685 N N . ASN A 1 86 ? 7.808 10.370 -0.770 1.00 88.62 86 ASN A N 1
ATOM 686 C CA . ASN A 1 86 ? 7.418 11.103 0.436 1.00 88.62 86 ASN A CA 1
ATOM 687 C C . ASN A 1 86 ? 6.195 11.985 0.190 1.00 88.62 86 ASN A C 1
ATOM 689 O O . ASN A 1 86 ? 5.248 11.909 0.961 1.00 88.62 86 ASN A O 1
ATOM 693 N N . GLY A 1 87 ? 6.172 12.769 -0.893 1.00 90.44 87 GLY A N 1
ATOM 694 C CA . GLY A 1 87 ? 5.008 13.598 -1.221 1.00 90.44 87 GLY A CA 1
ATOM 695 C C . GLY A 1 87 ? 3.723 12.775 -1.362 1.00 90.44 87 GLY A C 1
ATOM 696 O O . GLY A 1 87 ? 2.679 13.160 -0.847 1.00 90.44 87 GLY A O 1
ATOM 697 N N . PHE A 1 88 ? 3.823 11.599 -1.984 1.00 90.94 88 PHE A N 1
ATOM 698 C CA . PHE A 1 88 ? 2.707 10.668 -2.121 1.00 90.94 88 PHE A CA 1
ATOM 699 C C . PHE A 1 88 ? 2.240 10.081 -0.778 1.00 90.94 88 PHE A C 1
ATOM 701 O O . PHE A 1 88 ? 1.042 10.023 -0.505 1.00 90.94 88 PHE A O 1
ATOM 708 N N . ILE A 1 89 ? 3.172 9.664 0.083 1.00 90.25 89 ILE A N 1
ATOM 709 C CA . ILE A 1 89 ? 2.858 9.159 1.427 1.00 90.25 89 ILE A CA 1
ATOM 710 C C . ILE A 1 89 ? 2.197 10.255 2.273 1.00 90.25 89 ILE A C 1
ATOM 712 O O . ILE A 1 89 ? 1.201 9.988 2.943 1.00 90.25 89 ILE A O 1
ATOM 716 N N . GLU A 1 90 ? 2.715 11.483 2.212 1.00 90.38 90 GLU A N 1
ATOM 717 C CA . GLU A 1 90 ? 2.145 12.648 2.893 1.00 90.38 90 GLU A CA 1
ATOM 718 C C . GLU A 1 90 ? 0.709 12.923 2.437 1.00 90.38 90 GLU A C 1
ATOM 720 O O . GLU A 1 90 ? -0.175 13.131 3.268 1.00 90.38 90 GLU A O 1
ATOM 725 N N . GLU A 1 91 ? 0.446 12.848 1.133 1.00 91.56 91 GLU A N 1
ATOM 726 C CA . GLU A 1 91 ? -0.899 13.007 0.581 1.00 91.56 91 GLU A CA 1
ATOM 727 C C . GLU A 1 91 ? -1.861 11.927 1.106 1.00 91.56 91 GLU A C 1
ATOM 729 O O . GLU A 1 91 ? -2.927 12.252 1.637 1.00 91.56 91 GLU A O 1
ATOM 734 N N . ILE A 1 92 ? -1.476 10.645 1.057 1.00 91.69 92 ILE A N 1
ATOM 735 C CA . ILE A 1 92 ? -2.315 9.552 1.582 1.00 91.69 92 ILE A CA 1
ATOM 736 C C . ILE A 1 92 ? -2.544 9.711 3.087 1.00 91.69 92 ILE A C 1
ATOM 738 O O . ILE A 1 92 ? -3.660 9.481 3.567 1.00 91.69 92 ILE A O 1
ATOM 742 N N . LYS A 1 93 ? -1.513 10.102 3.843 1.00 90.81 93 LYS A N 1
ATOM 743 C CA . LYS A 1 93 ? -1.601 10.345 5.287 1.00 90.81 93 LYS A CA 1
ATOM 744 C C . LYS A 1 93 ? -2.631 11.430 5.586 1.00 90.81 93 LYS A C 1
ATOM 746 O O . LYS A 1 93 ? -3.530 11.200 6.392 1.00 90.81 93 LYS A O 1
ATOM 751 N N . MET A 1 94 ? -2.553 12.566 4.894 1.00 91.00 94 MET A N 1
ATOM 752 C CA . MET A 1 94 ? -3.498 13.673 5.058 1.00 91.00 94 MET A CA 1
ATOM 753 C C . MET A 1 94 ? -4.941 13.237 4.793 1.00 91.00 94 MET A C 1
ATOM 755 O O . MET A 1 94 ? -5.820 13.498 5.615 1.00 91.00 94 MET A O 1
ATOM 759 N N . ILE A 1 95 ? -5.183 12.509 3.700 1.00 90.06 95 ILE A N 1
ATOM 760 C CA . ILE A 1 95 ? -6.526 12.010 3.369 1.00 90.06 95 ILE A CA 1
ATOM 761 C C . ILE A 1 95 ? -6.992 10.974 4.406 1.00 90.06 95 ILE A C 1
ATOM 763 O O . ILE A 1 95 ? -8.171 10.933 4.761 1.00 90.06 95 ILE A O 1
ATOM 767 N N . SER A 1 96 ? -6.086 10.144 4.926 1.00 90.56 96 SER A N 1
ATOM 768 C CA . SER A 1 96 ? -6.424 9.155 5.956 1.00 90.56 96 SER A CA 1
ATOM 769 C C . SER A 1 96 ? -6.870 9.835 7.253 1.00 90.56 96 SER A C 1
ATOM 771 O O . SER A 1 96 ? -7.926 9.496 7.781 1.00 90.56 96 SER A O 1
ATOM 773 N N . ILE A 1 97 ? -6.133 10.858 7.702 1.00 89.06 97 ILE A N 1
ATOM 774 C CA . ILE A 1 97 ? -6.473 11.661 8.887 1.00 89.06 97 ILE A CA 1
ATOM 775 C C . ILE A 1 97 ? -7.831 12.347 8.712 1.00 89.06 97 ILE A C 1
ATOM 777 O O . ILE A 1 97 ? -8.677 12.259 9.597 1.00 89.06 97 ILE A O 1
ATOM 781 N N . GLN A 1 98 ? -8.066 12.990 7.564 1.00 87.81 98 GLN A N 1
ATOM 782 C CA . GLN A 1 98 ? -9.314 13.714 7.287 1.00 87.81 98 GLN A CA 1
ATOM 783 C C . GLN A 1 98 ? -10.569 12.833 7.384 1.00 87.81 98 GLN A C 1
ATOM 785 O O . GLN A 1 98 ? -11.641 13.336 7.710 1.00 87.81 98 GLN A O 1
ATOM 790 N N . ASN A 1 99 ? -10.441 11.533 7.108 1.00 84.62 99 ASN A N 1
ATOM 791 C CA . ASN A 1 99 ? -11.562 10.591 7.069 1.00 84.62 99 ASN A CA 1
ATOM 792 C C . ASN A 1 99 ? -11.601 9.631 8.273 1.00 84.62 99 ASN A C 1
ATOM 794 O O . ASN A 1 99 ? -12.363 8.663 8.255 1.00 84.62 99 ASN A O 1
ATOM 798 N N . ASN A 1 100 ? -10.792 9.874 9.315 1.00 87.00 100 ASN A N 1
ATOM 799 C CA . ASN A 1 100 ? -10.608 8.968 10.459 1.00 87.00 100 ASN A CA 1
ATOM 800 C C . ASN A 1 100 ? -10.248 7.528 10.030 1.00 87.00 100 ASN A C 1
ATOM 802 O O . ASN A 1 100 ? -10.678 6.541 10.634 1.00 87.00 100 ASN A O 1
ATOM 806 N N . ASN A 1 101 ? -9.461 7.411 8.963 1.00 90.81 101 ASN A N 1
ATOM 807 C CA . ASN A 1 101 ? -8.929 6.152 8.466 1.00 90.81 101 ASN A CA 1
ATOM 808 C C . ASN A 1 101 ? -7.550 5.891 9.080 1.00 90.81 101 ASN A C 1
ATOM 810 O O . ASN A 1 101 ? -6.819 6.811 9.447 1.00 90.81 101 ASN A O 1
ATOM 814 N N . ILE A 1 102 ? -7.180 4.619 9.162 1.00 91.19 102 ILE A N 1
ATOM 815 C CA . ILE A 1 102 ? -5.881 4.170 9.652 1.00 91.19 102 ILE A CA 1
ATOM 816 C C . ILE A 1 102 ? -5.030 3.783 8.445 1.00 91.19 102 ILE A C 1
ATOM 818 O O . ILE A 1 102 ? -5.427 2.940 7.640 1.00 91.19 102 ILE A O 1
ATOM 822 N N . LEU A 1 103 ? -3.848 4.382 8.344 1.00 92.19 103 LEU A N 1
ATOM 823 C CA . LEU A 1 103 ? -2.832 4.035 7.360 1.00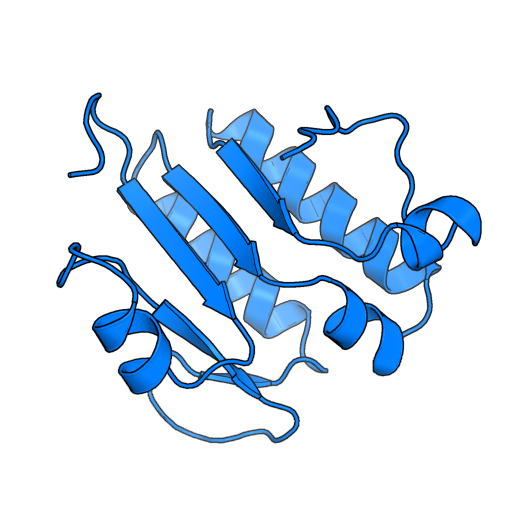 92.19 103 LEU A CA 1
ATOM 824 C C . LEU A 1 103 ? -1.763 3.175 8.034 1.00 92.19 103 LEU A C 1
ATOM 826 O O . LEU A 1 103 ? -1.080 3.632 8.946 1.00 92.19 103 LEU A O 1
ATOM 830 N N . LEU A 1 104 ? -1.624 1.935 7.577 1.00 91.88 104 LEU A N 1
ATOM 831 C CA . LEU A 1 104 ? -0.566 1.017 7.972 1.00 91.88 104 LEU A CA 1
ATOM 832 C C . LEU A 1 104 ? 0.359 0.813 6.785 1.00 91.88 104 LEU A C 1
ATOM 834 O O . LEU A 1 104 ? -0.085 0.492 5.682 1.00 91.88 104 LEU A O 1
ATOM 838 N N . ILE A 1 105 ? 1.651 0.981 7.016 1.00 89.94 105 ILE A N 1
ATOM 839 C CA . ILE A 1 105 ? 2.644 0.810 5.972 1.00 89.94 105 ILE A CA 1
ATOM 840 C C . ILE A 1 105 ? 3.762 -0.071 6.504 1.00 89.94 105 ILE A C 1
ATOM 842 O O . ILE A 1 105 ? 4.398 0.257 7.503 1.00 89.94 105 ILE A O 1
ATOM 846 N N . SER A 1 106 ? 3.993 -1.188 5.823 1.00 88.44 106 SER A N 1
ATOM 847 C CA .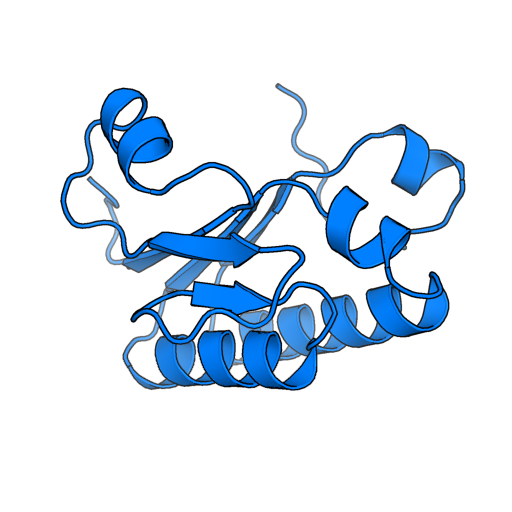 SER A 1 106 ? 5.202 -1.978 6.022 1.00 88.44 106 SER A CA 1
ATOM 848 C C . SER A 1 106 ? 6.344 -1.329 5.240 1.00 88.44 106 SER A C 1
ATOM 850 O O . SER A 1 106 ? 6.153 -0.870 4.111 1.00 88.44 106 SER A O 1
ATOM 852 N N . CYS A 1 107 ? 7.527 -1.243 5.838 1.00 85.69 107 CYS A N 1
ATOM 853 C CA . CYS A 1 107 ? 8.727 -0.779 5.155 1.00 85.69 107 CYS A CA 1
ATOM 854 C C . CYS A 1 107 ? 9.982 -1.372 5.797 1.00 85.69 107 CYS A C 1
ATOM 856 O O . CYS A 1 107 ? 10.006 -1.663 6.994 1.00 85.69 107 CYS A O 1
ATOM 858 N N . ASP A 1 108 ? 11.020 -1.541 4.983 1.00 85.00 108 ASP A N 1
ATOM 859 C CA . ASP A 1 108 ? 12.341 -1.950 5.448 1.00 85.00 108 ASP A CA 1
ATOM 860 C C . ASP A 1 108 ? 12.991 -0.826 6.279 1.00 85.00 108 ASP A C 1
ATOM 862 O O . ASP A 1 108 ? 12.962 0.346 5.881 1.00 85.00 108 ASP A O 1
ATOM 866 N N . ILE A 1 109 ? 13.599 -1.179 7.416 1.00 80.81 109 ILE A N 1
ATOM 867 C CA . ILE A 1 109 ? 14.262 -0.228 8.323 1.00 80.81 109 ILE A CA 1
ATOM 868 C C . ILE A 1 109 ? 15.370 0.546 7.603 1.00 80.81 109 ILE A C 1
ATOM 870 O O . ILE A 1 109 ? 15.557 1.739 7.844 1.00 80.81 109 ILE A O 1
ATOM 874 N N . ASP A 1 110 ? 16.012 -0.093 6.626 1.00 84.50 110 ASP A N 1
ATOM 875 C CA . ASP A 1 110 ? 17.014 0.508 5.753 1.00 84.50 110 ASP A CA 1
ATOM 876 C C . ASP A 1 110 ? 16.507 1.775 5.047 1.00 84.50 110 ASP A C 1
ATOM 878 O O . ASP A 1 110 ? 17.266 2.726 4.844 1.00 84.50 110 ASP A O 1
ATOM 882 N N . LEU A 1 111 ? 15.230 1.808 4.645 1.00 83.06 111 LEU A N 1
ATOM 883 C CA . LEU A 1 111 ? 14.632 2.965 3.969 1.00 83.06 111 LEU A CA 1
ATOM 884 C C . LEU A 1 111 ? 14.465 4.147 4.930 1.00 83.06 111 LEU A C 1
ATOM 886 O O . LEU A 1 111 ? 14.604 5.305 4.524 1.00 83.06 111 LEU A O 1
ATOM 890 N N . ILE A 1 112 ? 14.200 3.858 6.203 1.00 81.81 112 ILE A N 1
ATOM 891 C CA . ILE A 1 112 ? 14.105 4.862 7.262 1.00 81.81 112 ILE A CA 1
ATOM 892 C C . ILE A 1 112 ? 15.502 5.392 7.604 1.00 81.81 112 ILE A C 1
ATOM 894 O O . ILE A 1 112 ? 15.712 6.606 7.621 1.00 81.81 112 ILE A O 1
ATOM 898 N N . GLU A 1 113 ? 16.482 4.508 7.812 1.00 81.12 113 GLU A N 1
ATOM 899 C CA . GLU A 1 113 ? 17.860 4.884 8.162 1.00 81.12 113 GLU A CA 1
ATOM 900 C C . GLU A 1 113 ? 18.525 5.730 7.071 1.00 81.12 113 GLU A C 1
ATOM 902 O O . GLU A 1 113 ? 19.170 6.743 7.357 1.00 81.12 113 GLU A O 1
ATOM 907 N N . LYS A 1 114 ? 18.284 5.383 5.801 1.00 82.25 114 LYS A N 1
ATOM 908 C CA . LYS A 1 114 ? 18.743 6.152 4.633 1.00 82.25 114 LYS A CA 1
ATOM 909 C C . LYS A 1 114 ? 17.950 7.449 4.417 1.00 82.25 114 LYS A C 1
ATOM 911 O O . LYS A 1 114 ? 18.228 8.169 3.459 1.00 82.25 114 LYS A O 1
ATOM 916 N N . LYS A 1 115 ? 16.980 7.767 5.288 1.00 78.75 115 LYS A N 1
ATOM 917 C CA . LYS A 1 115 ? 16.083 8.937 5.204 1.00 78.75 115 LYS A CA 1
ATOM 918 C C . LYS A 1 115 ? 15.338 9.024 3.872 1.00 78.75 115 LYS A C 1
ATOM 920 O O . LYS A 1 115 ? 15.004 10.112 3.405 1.00 78.75 115 LYS A O 1
ATOM 925 N N . VAL A 1 116 ? 15.087 7.874 3.249 1.00 78.56 116 VAL A N 1
ATOM 926 C CA . VAL A 1 116 ? 14.263 7.784 2.043 1.00 78.56 116 VAL A CA 1
ATOM 927 C C . VAL A 1 116 ? 12.811 8.075 2.407 1.00 78.56 116 VAL A C 1
ATOM 929 O O . VAL A 1 116 ? 12.129 8.752 1.643 1.00 78.56 116 VAL A O 1
ATOM 932 N N . ILE A 1 117 ? 12.380 7.627 3.592 1.00 78.94 117 ILE A N 1
ATOM 933 C CA . ILE A 1 117 ? 11.059 7.885 4.172 1.00 78.94 117 ILE A CA 1
ATOM 934 C C . ILE A 1 117 ? 11.214 8.763 5.420 1.00 78.94 117 ILE A C 1
ATOM 936 O O . ILE A 1 117 ? 12.102 8.540 6.247 1.00 78.94 117 ILE A O 1
ATOM 940 N N . ASN A 1 118 ? 10.344 9.760 5.577 1.00 79.06 118 ASN A N 1
ATOM 941 C CA . ASN A 1 118 ? 10.319 10.599 6.774 1.00 79.06 118 ASN A CA 1
ATOM 942 C C . ASN A 1 118 ? 9.555 9.924 7.929 1.00 79.06 118 ASN A C 1
ATOM 944 O O . ASN A 1 118 ? 8.330 9.880 7.935 1.00 79.06 118 ASN A O 1
ATOM 948 N N . GLN A 1 119 ? 10.280 9.452 8.944 1.00 74.00 119 GLN A N 1
ATOM 949 C CA . GLN A 1 119 ? 9.701 8.755 10.103 1.00 74.00 119 GLN A CA 1
ATOM 950 C C . GLN A 1 119 ? 8.980 9.648 11.123 1.00 74.00 119 GLN A C 1
ATOM 952 O O . GLN A 1 119 ? 8.292 9.124 11.991 1.00 74.00 119 GLN A O 1
ATOM 957 N N . LYS A 1 120 ? 9.169 10.976 11.090 1.00 73.62 120 LYS A N 1
ATOM 958 C CA . LYS A 1 120 ? 8.742 11.865 12.192 1.00 73.62 120 LYS A CA 1
ATOM 959 C C . LYS A 1 120 ? 7.235 11.856 12.458 1.00 73.62 120 LYS A C 1
ATOM 961 O O . LYS A 1 120 ? 6.824 12.219 13.555 1.00 73.62 120 LYS A O 1
ATOM 966 N N . ASP A 1 121 ? 6.456 11.415 11.479 1.00 68.19 121 ASP A N 1
ATOM 967 C CA . ASP A 1 121 ? 4.999 11.480 11.497 1.00 68.19 121 ASP A CA 1
ATOM 968 C C . ASP A 1 121 ? 4.336 10.096 11.595 1.00 68.19 121 ASP A C 1
ATOM 970 O O . ASP A 1 121 ? 3.123 9.985 11.421 1.00 68.19 121 ASP A O 1
ATOM 974 N N . PHE A 1 122 ? 5.121 9.044 11.855 1.00 78.44 122 PHE A N 1
ATOM 975 C CA . PHE A 1 122 ? 4.646 7.667 11.965 1.00 78.44 122 PHE A CA 1
ATOM 976 C C . PHE A 1 122 ? 4.995 7.069 13.326 1.00 78.44 122 PHE A C 1
ATOM 978 O O . PHE A 1 122 ? 6.105 7.229 13.835 1.00 78.44 122 PHE A O 1
ATOM 985 N N . GLU A 1 123 ? 4.055 6.320 13.896 1.00 82.94 123 GLU A N 1
ATOM 986 C CA . GLU A 1 123 ? 4.342 5.436 15.021 1.00 82.94 123 GLU A CA 1
ATOM 987 C C . GLU A 1 123 ? 4.953 4.132 14.489 1.00 82.94 123 GLU A C 1
ATOM 989 O O . GLU A 1 123 ? 4.354 3.443 13.661 1.00 82.94 123 GLU A O 1
ATOM 994 N N . ILE A 1 124 ? 6.163 3.798 14.945 1.00 77.31 124 ILE A N 1
ATOM 995 C CA . ILE A 1 124 ? 6.851 2.570 14.534 1.00 77.31 124 ILE A CA 1
ATOM 996 C C . ILE A 1 124 ? 6.398 1.424 15.436 1.00 77.31 124 ILE A C 1
ATOM 998 O O . ILE A 1 124 ? 6.739 1.377 16.619 1.00 77.31 124 ILE A O 1
ATOM 1002 N N . ILE A 1 125 ? 5.687 0.464 14.850 1.00 76.25 125 ILE A N 1
ATOM 1003 C CA . ILE A 1 125 ? 5.288 -0.772 15.522 1.00 76.25 125 ILE A CA 1
ATOM 1004 C C . ILE A 1 125 ? 6.376 -1.817 15.269 1.00 76.25 125 ILE A C 1
ATOM 1006 O O . ILE A 1 125 ? 6.610 -2.210 14.126 1.00 76.25 125 ILE A O 1
ATOM 1010 N N . LYS A 1 126 ? 7.059 -2.256 16.329 1.00 69.56 126 LYS A N 1
ATOM 1011 C CA . LYS A 1 126 ? 8.023 -3.362 16.249 1.00 69.56 126 LYS A CA 1
ATOM 1012 C C . LYS A 1 126 ? 7.295 -4.700 16.448 1.00 69.56 126 LYS A C 1
ATOM 1014 O O . LYS A 1 126 ? 6.395 -4.742 17.290 1.00 69.56 126 LYS A O 1
ATOM 1019 N N . PRO A 1 127 ? 7.647 -5.746 15.682 1.00 58.69 127 PRO A N 1
ATOM 1020 C CA . PRO A 1 127 ? 7.128 -7.094 15.893 1.00 58.69 127 PRO A CA 1
ATOM 1021 C C . PRO A 1 127 ? 7.591 -7.697 17.225 1.00 58.69 127 PRO A C 1
ATOM 1023 O O . PRO A 1 127 ? 8.674 -7.300 17.720 1.00 58.69 127 PRO A O 1
#

Nearest PDB structures (foldseek):
  4yds-assembly1_A  TM=6.177E-01  e=2.157E-03  Sulfolobus acidocaldarius DSM 639
  7v3x-assembly4_S  TM=7.189E-01  e=1.350E-02  Synechococcus elongatus PCC 7942 = FACHB-805
  3k0e-assembly1_C  TM=6.990E-01  e=2.000E-02  Synechococcus elongatus PCC 7942 = FACHB-805
  3s1a-assembly1_A  TM=6.147E-01  e=3.851E-02  Synechococcus elongatus PCC 7942 = FACHB-805
  7x1y-assembly1_A  TM=5.633E-01  e=8.453E-02  Synechococcus elongatus PCC 7942 = FACHB-805

Foldseek 3Di:
DPPDFEAEEEEECDDPVVVVVVDPDPPHHYAHEDCDDDPDPSYDHLLCLVVVVVVLVVVLVVDARYEYEYEECVSNVVNDALVVSQVSVVVSVVSCVVRVYHYHYDYDVVCVVVVSYDCPPDDDDDD

pLDDT: mean 85.18, std 9.16, range [41.41, 94.31]

Solvent-accessible surface area (backbone atoms only — not comparable to full-atom values): 7428 Å² total; per-residue (Å²): 117,72,78,86,78,40,46,62,36,38,37,26,66,59,53,60,73,59,52,55,74,75,46,94,52,92,80,57,50,61,33,32,36,34,95,52,90,56,100,49,90,58,43,43,29,52,80,41,58,66,61,50,51,53,50,53,51,59,52,56,75,72,46,65,33,32,36,42,34,38,56,45,51,58,60,48,44,78,66,45,56,45,69,60,48,40,54,50,52,51,50,54,48,53,56,24,59,76,51,64,28,46,80,44,72,43,62,60,65,67,44,47,77,70,59,45,40,82,60,92,86,58,87,85,82,78,134

Secondary structure (DSSP, 8-state):
---SS-EEEEEESS-HHHHHHH-S-TT--EEEEESS----TTEEETT-HHHHHHHHHHHHTT-SSEEEEEE-THHHHHHS-HHHHHHHHHHHHHHHHHTTPEEEE---HHHHHTTSS-GGGS-----

Radius of gyration: 14.23 Å; Cα contacts (8 Å, |Δi|>4): 167; chains: 1; bounding box: 36×32×34 Å

Mean predicted aligned error: 5.4 Å